Protein AF-A0A950HNB0-F1 (afdb_monomer_lite)

pLDDT: mean 82.65, std 7.96, range [50.31, 93.88]

Radius of gyration: 15.0 Å; chains: 1; bounding box: 39×33×35 Å

Secondary structure (DSSP, 8-state):
---EEEEEEE-TTS-EEEEEEEE-SSS-EEEEEEEE-TT--TTTS--SEEEEEEEEEEEE-SSEEEEEE-BTTB--EEEEEEE-PPTTSPPEEEEEEES-TT--EEEEEE--HHHHHHHHHHHHHHTPPBP-

Sequence (132 aa):
MQPSVKIGSDAPTGEHFQIELQKTGDSTAHIQFELWHKGHDPAALPPDSNQSFDANDIRASKDTLVCRGSIFIFHPSLTCTINDAQPPKGPLVRVVVGGAPFGNGTHEYPISAADKGKIEQFLSAAKFPPIG

Foldseek 3Di:
DWDKFKDWDADPQQKIKIWMWTADDQFKIKIKIFIAHHPDDVVPDGGPDIDIWMWGRWADDLFKIWTWTDDDPWTKIWIWGWDCDDPPAHIWIWIFIGRDPVDTDIDIGRDHPVVSVRVSVRRVVNNHHHDD

Structure (mmCIF, N/CA/C/O backbone):
data_AF-A0A950HNB0-F1
#
_entry.id   AF-A0A950HNB0-F1
#
loop_
_atom_site.group_PDB
_atom_site.id
_atom_site.type_symbol
_atom_site.label_atom_id
_atom_site.label_alt_id
_atom_site.label_comp_id
_atom_site.label_asym_id
_atom_site.label_entity_id
_atom_site.label_seq_id
_atom_site.pdbx_PDB_ins_code
_atom_site.Cartn_x
_atom_site.Cartn_y
_atom_site.Cartn_z
_atom_site.occupancy
_atom_site.B_iso_or_equiv
_atom_site.auth_seq_id
_atom_site.auth_comp_id
_atom_site.auth_asym_id
_atom_site.auth_atom_id
_atom_site.pdbx_PDB_model_num
ATOM 1 N N . MET A 1 1 ? -8.610 18.326 7.813 1.00 58.69 1 MET A N 1
ATOM 2 C CA . MET A 1 1 ? -8.004 17.665 6.638 1.00 58.69 1 MET A CA 1
ATOM 3 C C . MET A 1 1 ? -8.042 16.173 6.881 1.00 58.69 1 MET A C 1
ATOM 5 O O . MET A 1 1 ? -7.759 15.767 8.004 1.00 58.69 1 MET A O 1
ATOM 9 N N . GLN A 1 2 ? -8.456 15.385 5.891 1.00 76.88 2 GLN A N 1
ATOM 10 C CA . GLN A 1 2 ? -8.349 13.934 5.996 1.00 76.88 2 GLN A CA 1
ATOM 11 C C . GLN A 1 2 ? -6.892 13.516 5.731 1.00 76.88 2 GLN A C 1
ATOM 13 O O . GLN A 1 2 ? -6.248 14.128 4.880 1.00 76.88 2 GLN A O 1
ATOM 18 N N . PRO A 1 3 ? -6.347 12.554 6.490 1.00 82.56 3 PRO A N 1
ATOM 19 C CA . PRO A 1 3 ? -4.959 12.138 6.345 1.00 82.56 3 PRO A CA 1
ATOM 20 C C . PRO A 1 3 ? -4.746 11.401 5.020 1.00 82.56 3 PRO A C 1
ATOM 22 O O . PRO A 1 3 ? -5.548 10.540 4.649 1.00 82.56 3 PRO A O 1
ATOM 25 N N . SER A 1 4 ? -3.641 11.714 4.346 1.00 86.50 4 SER A N 1
ATOM 26 C CA . SER A 1 4 ? -3.137 10.966 3.197 1.00 86.50 4 SER A CA 1
ATOM 27 C C . SER A 1 4 ? -1.668 10.597 3.392 1.00 86.50 4 SER A C 1
ATOM 29 O O . SER A 1 4 ? -0.940 11.241 4.152 1.00 86.50 4 SER A O 1
ATOM 31 N N . VAL A 1 5 ? -1.242 9.528 2.728 1.00 84.50 5 VAL A N 1
ATOM 32 C CA . VAL A 1 5 ? 0.163 9.137 2.611 1.00 84.50 5 VAL A CA 1
ATOM 33 C C . VAL A 1 5 ? 0.468 8.824 1.164 1.00 84.50 5 VAL A C 1
ATOM 35 O O . VAL A 1 5 ? -0.343 8.216 0.471 1.00 84.50 5 VAL A O 1
ATOM 38 N N . LYS A 1 6 ? 1.655 9.234 0.732 1.00 86.12 6 LYS A N 1
ATOM 39 C CA . LYS A 1 6 ? 2.146 9.032 -0.619 1.00 86.12 6 LYS A CA 1
ATOM 40 C C . LYS A 1 6 ? 3.509 8.364 -0.563 1.00 86.12 6 LYS A C 1
ATOM 42 O O . LYS A 1 6 ? 4.406 8.830 0.143 1.00 86.12 6 LYS A O 1
ATOM 47 N N . ILE A 1 7 ? 3.635 7.246 -1.261 1.00 82.00 7 ILE A N 1
ATOM 48 C CA . ILE A 1 7 ? 4.810 6.380 -1.248 1.00 82.00 7 ILE A CA 1
ATOM 49 C C . ILE A 1 7 ? 5.283 6.244 -2.687 1.00 82.00 7 ILE A C 1
ATOM 51 O O . ILE A 1 7 ? 4.535 5.762 -3.532 1.00 82.00 7 ILE A O 1
ATOM 55 N N . GLY A 1 8 ? 6.509 6.685 -2.951 1.00 82.12 8 GLY A N 1
ATOM 56 C CA . GLY A 1 8 ? 7.205 6.422 -4.207 1.00 82.12 8 GLY A CA 1
ATOM 57 C C . GLY A 1 8 ? 8.095 5.193 -4.058 1.00 82.12 8 GLY A C 1
ATOM 58 O O . GLY A 1 8 ? 8.670 4.977 -2.991 1.00 82.12 8 GLY A O 1
ATOM 59 N N . SER A 1 9 ? 8.205 4.385 -5.105 1.00 79.19 9 SER A N 1
ATOM 60 C CA . SER A 1 9 ? 9.078 3.216 -5.141 1.00 79.19 9 SER A CA 1
ATOM 61 C C . SER A 1 9 ? 9.610 2.992 -6.549 1.00 79.19 9 SER A C 1
ATOM 63 O O . SER A 1 9 ? 8.850 3.004 -7.511 1.00 79.19 9 SER A O 1
ATOM 65 N N . ASP A 1 10 ? 10.911 2.750 -6.662 1.00 77.94 10 ASP A N 1
ATOM 66 C CA . ASP A 1 10 ? 11.561 2.377 -7.915 1.00 77.94 10 ASP A CA 1
ATOM 67 C C . ASP A 1 10 ? 11.794 0.864 -7.946 1.00 77.94 10 ASP A C 1
ATOM 69 O O . ASP A 1 10 ? 12.413 0.295 -7.039 1.00 77.94 10 ASP A O 1
ATOM 73 N N . ALA A 1 11 ? 11.324 0.197 -8.998 1.00 76.00 11 ALA A N 1
ATOM 74 C CA . ALA A 1 11 ? 11.626 -1.209 -9.214 1.00 76.00 11 ALA A CA 1
ATOM 75 C C . ALA A 1 11 ? 13.020 -1.400 -9.833 1.00 76.00 11 ALA A C 1
ATOM 77 O O . ALA A 1 11 ? 13.496 -0.557 -10.597 1.00 76.00 11 ALA A O 1
ATOM 78 N N . PRO A 1 12 ? 13.659 -2.568 -9.620 1.00 71.44 12 PRO A N 1
ATOM 79 C CA . PRO A 1 12 ? 14.934 -2.907 -10.262 1.00 71.44 12 PRO A CA 1
ATOM 80 C C . PRO A 1 12 ? 14.888 -2.898 -11.799 1.00 71.44 12 PRO A C 1
ATOM 82 O O . PRO A 1 12 ? 15.918 -2.762 -12.455 1.00 71.44 12 PRO A O 1
ATOM 85 N N . THR A 1 13 ? 13.696 -3.054 -12.379 1.00 77.44 13 THR A N 1
ATOM 86 C CA . THR A 1 13 ? 13.425 -2.957 -13.822 1.00 77.44 13 THR A CA 1
ATOM 87 C C . THR A 1 13 ? 13.583 -1.530 -14.359 1.00 77.44 13 THR A C 1
ATOM 89 O O . THR A 1 13 ? 13.717 -1.349 -15.571 1.00 77.44 13 THR A O 1
ATOM 92 N N . GLY A 1 14 ? 13.642 -0.530 -13.474 1.00 79.69 14 GLY A N 1
ATOM 93 C CA . GLY A 1 14 ? 13.715 0.894 -13.792 1.00 79.69 14 GLY A CA 1
ATOM 94 C C . GLY A 1 14 ? 12.351 1.577 -13.883 1.00 79.69 14 GLY A C 1
ATOM 95 O O . GLY A 1 14 ? 12.300 2.733 -14.284 1.00 79.69 14 GLY A O 1
ATOM 96 N N . GLU A 1 15 ? 11.269 0.871 -13.558 1.00 87.06 15 GLU A N 1
ATOM 97 C CA . GLU A 1 15 ? 9.921 1.436 -13.448 1.00 87.06 15 GLU A CA 1
ATOM 98 C C . GLU A 1 15 ? 9.770 2.200 -12.128 1.00 87.06 15 GLU A C 1
ATOM 100 O O . GLU A 1 15 ? 10.264 1.744 -11.094 1.00 87.06 15 GLU A O 1
ATOM 105 N N . HIS A 1 16 ? 9.060 3.327 -12.156 1.00 86.81 16 HIS A N 1
ATOM 106 C CA . HIS A 1 16 ? 8.710 4.095 -10.966 1.00 86.81 16 HIS A CA 1
ATOM 107 C C . HIS A 1 16 ? 7.226 3.932 -10.650 1.00 86.81 16 HIS A C 1
ATOM 109 O O . HIS A 1 16 ? 6.370 4.026 -11.529 1.00 86.81 16 HIS A O 1
ATOM 115 N N . PHE A 1 17 ? 6.924 3.731 -9.377 1.00 86.25 17 PHE A N 1
ATOM 116 C CA . PHE A 1 17 ? 5.584 3.537 -8.853 1.00 86.25 17 PHE A CA 1
ATOM 117 C C . PHE A 1 17 ? 5.299 4.582 -7.792 1.00 86.25 17 PHE A C 1
ATOM 119 O O . PHE A 1 17 ? 6.130 4.837 -6.922 1.00 86.25 17 PHE A O 1
ATOM 126 N N . GLN A 1 18 ? 4.092 5.125 -7.804 1.00 88.81 18 GLN A N 1
ATOM 127 C CA . GLN A 1 18 ? 3.621 6.021 -6.768 1.00 88.81 18 GLN A CA 1
ATOM 128 C C . GLN A 1 18 ? 2.249 5.577 -6.287 1.00 88.81 18 GLN A C 1
ATOM 130 O O . GLN A 1 18 ? 1.315 5.426 -7.069 1.00 88.81 18 GLN A O 1
ATOM 135 N N . ILE A 1 19 ? 2.139 5.359 -4.982 1.00 85.69 19 ILE A N 1
ATOM 136 C CA . ILE A 1 19 ? 0.912 4.917 -4.331 1.00 85.69 19 ILE A CA 1
ATOM 137 C C . ILE A 1 19 ? 0.482 5.998 -3.357 1.00 85.69 19 ILE A C 1
ATOM 139 O O . ILE A 1 19 ? 1.232 6.353 -2.447 1.00 85.69 19 ILE A O 1
ATOM 143 N N . GLU A 1 20 ? -0.729 6.503 -3.534 1.00 89.44 20 GLU A N 1
ATOM 144 C CA . GLU A 1 20 ? -1.359 7.429 -2.608 1.00 89.44 20 GLU A CA 1
ATOM 145 C C . GLU A 1 20 ? -2.569 6.767 -1.954 1.00 89.44 20 GLU A C 1
ATOM 147 O O . GLU A 1 20 ? -3.432 6.205 -2.623 1.00 89.44 20 GLU A O 1
ATOM 152 N N . LEU A 1 21 ? -2.613 6.821 -0.627 1.00 87.12 21 LEU A N 1
ATOM 153 C CA . LEU A 1 21 ? -3.730 6.352 0.180 1.00 87.12 21 LEU A CA 1
ATOM 154 C C . LEU A 1 21 ? -4.306 7.553 0.924 1.00 87.12 21 LEU A C 1
ATOM 156 O O . LEU A 1 21 ? -3.638 8.140 1.776 1.00 87.12 21 LEU A O 1
ATOM 160 N N . GLN A 1 22 ? -5.553 7.898 0.623 1.00 90.94 22 GLN A N 1
ATOM 161 C CA . GLN A 1 22 ? -6.278 9.003 1.240 1.00 90.94 22 GLN A CA 1
ATOM 162 C C . GLN A 1 22 ? -7.474 8.464 2.018 1.00 90.94 22 GLN A C 1
ATOM 164 O O . GLN A 1 22 ? -8.377 7.867 1.441 1.00 90.94 22 GLN A O 1
ATOM 169 N N . LYS A 1 23 ? -7.533 8.708 3.330 1.00 87.38 23 LYS A N 1
ATOM 170 C CA . LYS A 1 23 ? -8.724 8.364 4.119 1.00 87.38 23 LYS A CA 1
ATOM 171 C C . LYS A 1 23 ? -9.911 9.203 3.638 1.00 87.38 23 LYS A C 1
ATOM 173 O O . LYS A 1 23 ? -9.791 10.419 3.604 1.00 87.38 23 LYS A O 1
ATOM 178 N N . THR A 1 24 ? -11.046 8.579 3.329 1.00 89.88 24 THR A N 1
ATOM 179 C CA . THR A 1 24 ? -12.267 9.257 2.839 1.00 89.88 24 THR A CA 1
ATOM 180 C C . THR A 1 24 ? -13.416 9.221 3.844 1.00 89.88 24 THR A C 1
ATOM 182 O O . THR A 1 24 ? -14.309 10.065 3.805 1.00 89.88 24 THR A O 1
ATOM 185 N N . GLY A 1 25 ? -13.380 8.285 4.790 1.00 89.12 25 GLY A N 1
ATOM 186 C CA . GLY A 1 25 ? -14.379 8.109 5.842 1.00 89.12 25 GLY A CA 1
ATOM 187 C C . GLY A 1 25 ? -13.807 7.295 6.995 1.00 89.12 25 GLY A C 1
ATOM 188 O O . GLY A 1 25 ? -12.613 7.007 7.012 1.00 89.12 25 GLY A O 1
ATOM 189 N N . ASP A 1 26 ? -14.633 6.916 7.969 1.00 87.56 26 ASP A N 1
ATOM 190 C CA . ASP A 1 26 ? -14.144 6.229 9.174 1.00 87.56 26 ASP A CA 1
ATOM 191 C C . ASP A 1 26 ? -13.440 4.905 8.855 1.00 87.56 26 ASP A C 1
ATOM 193 O O . ASP A 1 26 ? -12.356 4.655 9.378 1.00 87.56 26 ASP A O 1
ATOM 197 N N . SER A 1 27 ? -14.010 4.113 7.945 1.00 88.62 27 SER A N 1
ATOM 198 C CA . SER A 1 27 ? -13.491 2.820 7.477 1.00 88.62 27 SER A CA 1
ATOM 199 C C . SER A 1 27 ? -13.312 2.761 5.955 1.00 88.62 27 SER A C 1
ATOM 201 O O . SER A 1 27 ? -13.295 1.673 5.377 1.00 88.62 27 SER A O 1
ATOM 203 N N . THR A 1 28 ? -13.193 3.916 5.294 1.00 88.94 28 THR A N 1
ATOM 204 C CA . THR A 1 28 ? -13.036 4.001 3.835 1.00 88.94 28 THR A CA 1
ATOM 205 C C . THR A 1 28 ? -11.828 4.843 3.447 1.00 88.94 28 THR A C 1
ATOM 207 O O . THR A 1 28 ? -11.454 5.790 4.151 1.00 88.94 28 THR A O 1
ATOM 210 N N . ALA A 1 29 ? -11.206 4.492 2.326 1.00 88.88 29 ALA A N 1
ATOM 211 C CA . ALA A 1 29 ? -10.121 5.253 1.727 1.00 88.88 29 ALA A CA 1
ATOM 212 C C . ALA A 1 29 ? -10.158 5.160 0.205 1.00 88.88 29 ALA A C 1
ATOM 214 O O . ALA A 1 29 ? -10.604 4.162 -0.356 1.00 88.88 29 ALA A O 1
ATOM 215 N N . HIS A 1 30 ? -9.613 6.181 -0.436 1.00 89.19 30 HIS A N 1
ATOM 216 C CA . HIS A 1 30 ? -9.297 6.177 -1.849 1.00 89.19 30 HIS A CA 1
ATOM 217 C C . HIS A 1 30 ? -7.829 5.791 -2.036 1.00 89.19 30 HIS A C 1
ATOM 219 O O . HIS A 1 30 ? -6.960 6.289 -1.312 1.00 89.19 30 HIS A O 1
ATOM 225 N N . ILE A 1 31 ? -7.559 4.898 -2.985 1.00 87.12 31 ILE A N 1
ATOM 226 C CA . ILE A 1 31 ? -6.211 4.455 -3.338 1.00 87.12 31 ILE A CA 1
ATOM 227 C C . ILE A 1 31 ? -5.952 4.835 -4.784 1.00 87.12 31 ILE A C 1
ATOM 229 O O . ILE A 1 31 ? -6.711 4.444 -5.667 1.00 87.12 31 ILE A O 1
ATOM 233 N N . GLN A 1 32 ? -4.867 5.564 -5.017 1.00 89.25 32 GLN A N 1
ATOM 234 C CA . GLN A 1 32 ? -4.381 5.914 -6.343 1.00 89.25 32 GLN A CA 1
ATOM 235 C C . GLN A 1 32 ? -3.014 5.272 -6.571 1.00 89.25 32 GLN A C 1
ATOM 237 O O . GLN A 1 32 ? -2.149 5.284 -5.695 1.00 89.25 32 GLN A O 1
ATOM 242 N N . PHE A 1 33 ? -2.839 4.700 -7.755 1.00 86.62 33 PHE A N 1
ATOM 243 C CA . PHE A 1 33 ? -1.637 4.026 -8.210 1.00 86.62 33 PHE A CA 1
ATOM 244 C C . PHE A 1 33 ? -1.204 4.629 -9.541 1.00 86.62 33 PHE A C 1
ATOM 246 O O . PHE A 1 33 ? -1.923 4.556 -10.538 1.00 86.62 33 PHE A O 1
ATOM 253 N N . GLU A 1 34 ? -0.011 5.199 -9.554 1.00 92.00 34 GLU A N 1
ATOM 254 C CA . GLU A 1 34 ? 0.605 5.797 -10.727 1.00 92.00 34 GLU A CA 1
ATOM 255 C C . GLU A 1 34 ? 1.888 5.040 -11.071 1.00 92.00 34 GLU A C 1
ATOM 257 O O . GLU A 1 34 ? 2.658 4.663 -10.186 1.00 92.00 34 GLU A O 1
ATOM 262 N N . LEU A 1 35 ? 2.109 4.809 -12.361 1.00 90.75 35 LEU A N 1
ATOM 263 C CA . LEU A 1 35 ? 3.251 4.077 -12.897 1.00 90.75 35 LEU A CA 1
ATOM 264 C C . LEU A 1 35 ? 3.918 4.895 -13.998 1.00 90.75 35 LEU A C 1
ATOM 266 O O . LEU A 1 35 ? 3.234 5.381 -14.897 1.00 90.75 35 LEU A O 1
ATOM 270 N N . TRP A 1 36 ? 5.245 4.959 -13.961 1.00 93.88 36 TRP A N 1
ATOM 271 C CA . TRP A 1 36 ? 6.102 5.439 -15.039 1.00 93.88 36 TRP A CA 1
ATOM 272 C C . TRP A 1 36 ? 7.025 4.306 -15.485 1.00 93.88 36 TRP A C 1
ATOM 274 O O . TRP A 1 36 ? 7.738 3.708 -14.675 1.00 93.88 36 TRP A O 1
ATOM 284 N N . HIS A 1 37 ? 7.023 3.997 -16.777 1.00 92.50 37 HIS A N 1
ATOM 285 C CA . HIS A 1 37 ? 7.911 2.997 -17.351 1.00 92.50 37 HIS A CA 1
ATOM 286 C C . HIS A 1 37 ? 9.370 3.465 -17.329 1.00 92.50 37 HIS A C 1
ATOM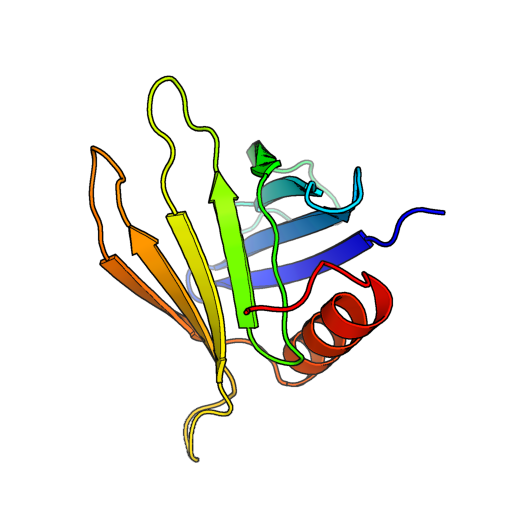 288 O O . HIS A 1 37 ? 9.695 4.640 -17.150 1.00 92.50 37 HIS A O 1
ATOM 294 N N . LYS A 1 38 ? 10.279 2.513 -17.551 1.00 90.69 38 LYS A N 1
ATOM 295 C CA . LYS A 1 38 ? 11.719 2.761 -17.554 1.00 90.69 38 LYS A CA 1
ATOM 296 C C . LYS A 1 38 ? 12.114 3.952 -18.430 1.00 90.69 38 LYS A C 1
ATOM 298 O O . LYS A 1 38 ? 11.917 3.936 -19.642 1.00 90.69 38 LYS A O 1
ATOM 303 N N . GLY A 1 39 ? 12.792 4.917 -17.810 1.00 86.44 39 GLY A N 1
ATOM 304 C CA . GLY A 1 39 ? 13.314 6.112 -18.475 1.00 86.44 39 GLY A CA 1
ATOM 305 C C . GLY A 1 39 ? 12.337 7.286 -18.523 1.00 86.44 39 GLY A C 1
ATOM 306 O O . GLY A 1 39 ? 12.717 8.345 -19.017 1.00 86.44 39 GLY A O 1
ATOM 307 N N . HIS A 1 40 ? 11.117 7.129 -18.005 1.00 89.38 40 HIS A N 1
ATOM 308 C CA . HIS A 1 40 ? 10.190 8.237 -17.810 1.0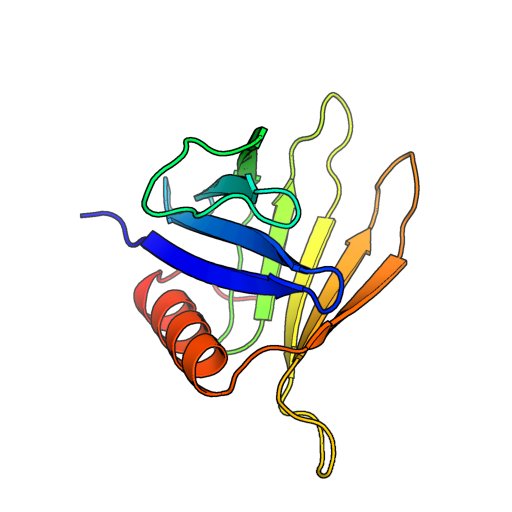0 89.38 40 HIS A CA 1
ATOM 309 C C . HIS A 1 40 ? 10.406 8.856 -16.426 1.00 89.38 40 HIS A C 1
ATOM 311 O O . HIS A 1 40 ? 10.344 8.168 -15.412 1.00 89.38 40 HIS A O 1
ATOM 317 N N . ASP A 1 41 ? 10.692 10.158 -16.398 1.00 84.75 41 ASP A N 1
ATOM 318 C CA . ASP A 1 41 ? 10.918 10.912 -15.164 1.00 84.75 41 ASP A CA 1
ATOM 319 C C . ASP A 1 41 ? 9.576 11.412 -14.589 1.00 84.75 41 ASP A C 1
ATOM 321 O O . ASP A 1 41 ? 8.905 12.206 -15.261 1.00 84.75 41 ASP A O 1
ATOM 325 N N . PRO A 1 42 ? 9.194 11.017 -13.356 1.00 85.44 42 PRO A N 1
ATOM 326 C CA . PRO A 1 42 ? 7.975 11.486 -12.696 1.00 85.44 42 PRO A CA 1
ATOM 327 C C . PRO A 1 42 ? 7.893 13.007 -12.515 1.00 85.44 42 PRO A C 1
ATOM 329 O O . PRO A 1 42 ? 6.799 13.547 -12.360 1.00 85.44 42 PRO A O 1
ATOM 332 N N . ALA A 1 43 ? 9.029 13.714 -12.524 1.00 86.31 43 ALA A N 1
ATOM 333 C CA . ALA A 1 43 ? 9.066 15.172 -12.423 1.00 86.31 43 ALA A CA 1
ATOM 334 C C . ALA A 1 43 ? 8.798 15.879 -13.763 1.00 86.31 43 ALA A C 1
ATOM 336 O O . ALA A 1 43 ? 8.416 17.051 -13.770 1.00 86.31 43 ALA A O 1
ATOM 337 N N . ALA A 1 44 ? 9.008 15.191 -14.888 1.00 90.06 44 ALA A N 1
ATOM 338 C CA . ALA A 1 44 ? 8.927 15.776 -16.225 1.00 90.06 44 ALA A CA 1
ATOM 339 C C . ALA A 1 44 ? 7.740 15.259 -17.049 1.00 90.06 44 ALA A C 1
ATOM 341 O O . ALA A 1 44 ? 7.279 15.958 -17.953 1.00 90.06 44 ALA A O 1
ATOM 342 N N . LEU A 1 45 ? 7.255 14.048 -16.763 1.00 90.81 45 LEU A N 1
ATOM 343 C CA . LEU A 1 45 ? 6.227 13.369 -17.545 1.00 90.81 45 LEU A CA 1
ATOM 344 C C . LEU A 1 45 ? 5.040 12.939 -16.672 1.00 90.81 45 LEU A C 1
ATOM 346 O O . LEU A 1 45 ? 5.228 12.571 -15.512 1.00 90.81 45 LEU A O 1
ATOM 350 N N . PRO A 1 46 ? 3.809 12.941 -17.217 1.00 91.88 46 PRO A N 1
ATOM 351 C CA . PRO A 1 46 ? 2.671 12.305 -16.559 1.00 91.88 46 PRO A CA 1
ATOM 352 C C . PRO A 1 46 ? 2.866 10.778 -16.480 1.00 91.88 46 PRO A C 1
ATOM 354 O O . PRO A 1 46 ? 3.647 10.229 -17.261 1.00 91.88 46 PRO A O 1
ATOM 357 N N . PRO A 1 47 ? 2.158 10.083 -15.570 1.00 92.00 47 PRO A N 1
ATOM 358 C CA . PRO A 1 47 ? 2.254 8.632 -15.456 1.00 92.00 47 PRO A CA 1
ATOM 359 C C . PRO A 1 47 ? 1.731 7.932 -16.711 1.00 92.00 47 PRO A C 1
ATOM 361 O O . PRO A 1 47 ? 0.721 8.335 -17.290 1.00 92.00 47 PRO A O 1
ATOM 364 N N . ASP A 1 48 ? 2.390 6.839 -17.089 1.00 91.62 48 ASP A N 1
ATOM 365 C CA . ASP A 1 48 ? 1.967 5.943 -18.168 1.00 91.62 48 ASP A CA 1
ATOM 366 C C . ASP A 1 48 ? 0.667 5.207 -17.830 1.00 91.62 48 ASP A C 1
ATOM 368 O O . ASP A 1 48 ? -0.146 4.915 -18.706 1.00 91.62 48 ASP A O 1
ATOM 372 N N . SER A 1 49 ? 0.463 4.902 -16.548 1.00 90.19 49 SER A N 1
ATOM 373 C CA . SER A 1 49 ? -0.777 4.328 -16.037 1.00 90.19 49 SER A CA 1
ATOM 374 C C . SER A 1 49 ? -1.165 5.024 -14.744 1.00 90.19 49 SER A C 1
ATOM 376 O O . SER A 1 49 ? -0.350 5.142 -13.834 1.00 90.19 49 SER A O 1
ATOM 378 N N . ASN A 1 50 ? -2.427 5.438 -14.652 1.00 91.38 50 ASN A N 1
ATOM 379 C CA . ASN A 1 50 ? -3.037 5.966 -13.440 1.00 91.38 50 ASN A CA 1
ATOM 380 C C . ASN A 1 50 ? -4.321 5.178 -13.166 1.00 91.38 50 ASN A C 1
ATOM 382 O O . ASN A 1 50 ? -5.270 5.223 -13.951 1.00 91.38 50 ASN A O 1
ATOM 386 N N . GLN A 1 51 ? -4.313 4.412 -12.084 1.00 85.94 51 GLN A N 1
ATOM 387 C CA . GLN A 1 51 ? -5.426 3.582 -11.650 1.00 85.94 51 GLN A CA 1
ATOM 388 C C . GLN A 1 51 ? -5.854 4.021 -10.261 1.00 85.94 51 GLN A C 1
ATOM 390 O O . GLN A 1 51 ? -5.016 4.317 -9.413 1.00 85.94 51 GLN A O 1
ATOM 395 N N . SER A 1 52 ? -7.155 4.013 -9.999 1.00 87.69 52 SER A N 1
ATOM 396 C CA . SER A 1 52 ? -7.660 4.271 -8.660 1.00 87.69 52 SER A CA 1
ATOM 397 C C . SER A 1 52 ? -8.802 3.344 -8.292 1.00 87.69 52 SER A C 1
ATOM 399 O O . SER A 1 52 ? -9.511 2.814 -9.150 1.00 87.69 52 SER A O 1
ATOM 401 N N . PHE A 1 53 ? -8.936 3.099 -6.994 1.00 85.00 53 PHE A N 1
ATOM 402 C CA . PHE A 1 53 ? -9.979 2.253 -6.442 1.00 85.00 53 PHE A CA 1
ATOM 403 C C . PHE A 1 53 ? -10.306 2.661 -5.012 1.00 85.00 53 PHE A C 1
ATOM 405 O O . PHE A 1 53 ? -9.452 3.127 -4.256 1.00 85.00 53 PHE A O 1
ATOM 412 N N . ASP A 1 54 ? -11.560 2.438 -4.634 1.00 86.62 54 ASP A N 1
ATOM 413 C CA . ASP A 1 54 ? -12.016 2.671 -3.274 1.00 86.62 54 ASP A CA 1
ATOM 414 C C . ASP A 1 54 ? -11.846 1.404 -2.436 1.00 86.62 54 ASP A C 1
ATOM 416 O O . ASP A 1 54 ? -12.218 0.290 -2.829 1.00 86.62 54 ASP A O 1
ATOM 420 N N . ALA A 1 55 ? -11.283 1.595 -1.251 1.00 87.00 55 ALA A N 1
ATOM 421 C CA . ALA A 1 55 ? -11.153 0.592 -0.218 1.00 87.00 55 ALA A CA 1
ATOM 422 C C . ALA A 1 55 ? -12.187 0.849 0.880 1.00 87.00 55 ALA A C 1
ATOM 424 O O . ALA A 1 55 ? -12.359 1.970 1.360 1.00 87.00 55 ALA A O 1
ATOM 425 N N . ASN A 1 56 ? -12.850 -0.221 1.305 1.00 89.12 56 ASN A N 1
ATOM 426 C CA . ASN A 1 56 ? -13.867 -0.216 2.350 1.00 89.12 56 ASN A CA 1
ATOM 427 C C . ASN A 1 56 ? -13.483 -1.197 3.465 1.00 89.12 56 ASN A C 1
ATOM 429 O O . ASN A 1 56 ? -12.542 -1.982 3.318 1.00 89.12 56 ASN A O 1
ATOM 433 N N . ASP A 1 57 ? -14.219 -1.166 4.580 1.00 88.06 57 ASP A N 1
ATOM 434 C CA . ASP A 1 57 ? -13.962 -2.010 5.758 1.00 88.06 57 ASP A CA 1
ATOM 435 C C . ASP A 1 57 ? -12.506 -1.923 6.260 1.00 88.06 57 ASP A C 1
ATOM 437 O O . ASP A 1 57 ? -11.938 -2.905 6.743 1.00 88.06 57 ASP A O 1
ATOM 441 N N . ILE A 1 58 ? -11.885 -0.744 6.148 1.00 88.75 58 ILE A N 1
ATOM 442 C CA . ILE A 1 58 ? -10.490 -0.556 6.548 1.00 88.75 58 ILE A CA 1
ATOM 443 C C . ILE A 1 58 ? -10.370 -0.662 8.064 1.00 88.75 58 ILE A C 1
ATOM 445 O O . ILE A 1 58 ? -11.035 0.061 8.811 1.00 88.75 58 ILE A O 1
ATOM 449 N N . ARG A 1 59 ? -9.480 -1.547 8.506 1.00 89.19 59 ARG A N 1
ATOM 450 C CA . ARG A 1 59 ? -9.073 -1.720 9.898 1.00 89.19 59 ARG A CA 1
ATOM 451 C C . ARG A 1 59 ? -7.560 -1.710 9.981 1.00 89.19 59 ARG A C 1
ATOM 453 O O . ARG A 1 59 ? -6.900 -2.256 9.100 1.00 89.19 59 ARG A O 1
ATOM 460 N N . ALA A 1 60 ? -7.006 -1.116 11.029 1.00 88.94 60 ALA A N 1
ATOM 461 C CA . ALA A 1 60 ? -5.560 -1.008 11.169 1.00 88.94 60 ALA A CA 1
ATOM 462 C C . ALA A 1 60 ? -5.069 -1.270 12.596 1.00 88.94 60 ALA A C 1
ATOM 464 O O . ALA A 1 60 ? -5.755 -0.997 13.579 1.00 88.94 60 ALA A O 1
ATOM 465 N N . SER A 1 61 ? -3.848 -1.784 12.688 1.00 87.00 61 SER A N 1
ATOM 466 C CA . SER A 1 61 ? -2.966 -1.718 13.853 1.00 87.00 61 SER A CA 1
ATOM 467 C C . SER A 1 61 ? -1.768 -0.817 13.511 1.00 87.00 61 SER A C 1
ATOM 469 O O . SER A 1 61 ? -1.746 -0.151 12.476 1.00 87.00 61 SER A O 1
ATOM 471 N N . LYS A 1 62 ? -0.743 -0.798 14.373 1.00 82.94 62 LYS A N 1
ATOM 472 C CA . LYS A 1 62 ? 0.507 -0.060 14.121 1.00 82.94 62 LYS A CA 1
ATOM 473 C C . LYS A 1 62 ? 1.265 -0.525 12.865 1.00 82.94 62 LYS A C 1
ATOM 475 O O . LYS A 1 62 ? 1.997 0.256 12.276 1.00 82.94 62 LYS A O 1
ATOM 480 N N . ASP A 1 63 ? 1.114 -1.793 12.498 1.00 82.88 63 ASP A N 1
ATOM 481 C CA . ASP A 1 63 ? 1.924 -2.506 11.505 1.00 82.88 63 ASP A CA 1
ATOM 482 C C . ASP A 1 63 ? 1.077 -3.259 10.477 1.00 82.88 63 ASP A C 1
ATOM 484 O O . ASP A 1 63 ? 1.607 -3.779 9.501 1.00 82.88 63 ASP A O 1
ATOM 488 N N . THR A 1 64 ? -0.237 -3.328 10.665 1.00 84.31 64 THR A N 1
ATOM 489 C CA . THR A 1 64 ? -1.133 -4.096 9.805 1.00 84.31 64 THR A CA 1
ATOM 490 C C . THR A 1 64 ? -2.292 -3.227 9.356 1.00 84.31 64 THR A C 1
ATOM 492 O O . THR A 1 64 ? -2.882 -2.501 10.151 1.00 84.31 64 THR A O 1
ATOM 495 N N . LEU A 1 65 ? -2.651 -3.332 8.083 1.00 87.44 65 LEU A N 1
ATOM 496 C CA . LEU A 1 65 ? -3.858 -2.765 7.505 1.00 87.44 65 LEU A CA 1
ATOM 497 C C . LEU A 1 65 ? -4.630 -3.885 6.815 1.00 87.44 65 LEU A C 1
ATOM 499 O O . LEU A 1 65 ? -4.091 -4.607 5.982 1.00 87.44 65 LEU A O 1
ATOM 503 N N . VAL A 1 66 ? -5.903 -4.021 7.155 1.00 87.38 66 VAL A N 1
ATOM 504 C CA . VAL A 1 66 ? -6.846 -4.919 6.492 1.00 87.38 66 VAL A CA 1
ATOM 505 C C . VAL A 1 66 ? -7.872 -4.053 5.791 1.00 87.38 66 VAL A C 1
ATOM 507 O O . VAL A 1 66 ? -8.421 -3.137 6.397 1.00 87.38 66 VAL A O 1
ATOM 510 N N . CYS A 1 67 ?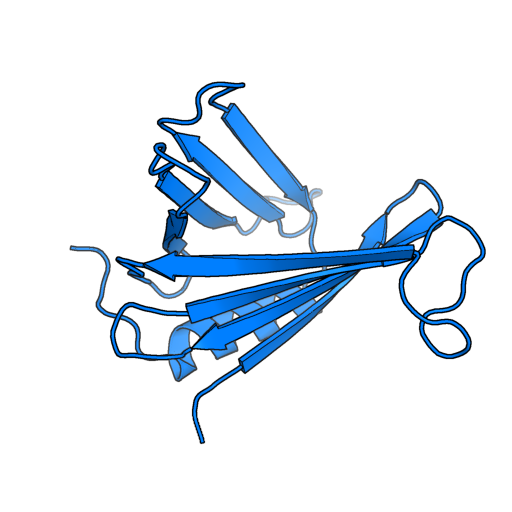 -8.145 -4.332 4.526 1.00 87.25 67 CYS A N 1
ATOM 511 C CA . CYS A 1 67 ? -9.192 -3.657 3.780 1.00 87.25 67 CYS A CA 1
ATOM 512 C C . CYS A 1 67 ? -9.873 -4.608 2.796 1.00 87.25 67 CYS A C 1
ATOM 514 O O . CYS A 1 67 ? -9.404 -5.715 2.516 1.00 87.25 67 CYS A O 1
ATOM 516 N N . ARG A 1 68 ? -11.010 -4.171 2.265 1.00 84.06 68 ARG A N 1
ATOM 517 C CA . ARG A 1 68 ? -11.677 -4.811 1.135 1.00 84.06 68 ARG A CA 1
ATOM 518 C C . ARG A 1 68 ? -11.662 -3.859 -0.042 1.00 84.06 68 ARG A C 1
ATOM 520 O O . ARG A 1 68 ? -12.127 -2.726 0.071 1.00 84.06 68 ARG A O 1
ATOM 527 N N . GLY A 1 69 ? -11.128 -4.332 -1.159 1.00 73.75 69 GLY A N 1
ATOM 528 C CA . GLY A 1 69 ? -11.283 -3.643 -2.432 1.00 73.75 69 GLY A CA 1
ATOM 529 C C . GLY A 1 69 ? -12.657 -3.943 -3.022 1.00 73.75 69 GLY A C 1
ATOM 530 O O . GLY A 1 69 ? -13.213 -5.021 -2.803 1.00 73.75 69 GLY A O 1
ATOM 531 N N . SER A 1 70 ? -13.188 -3.010 -3.803 1.00 68.38 70 SER 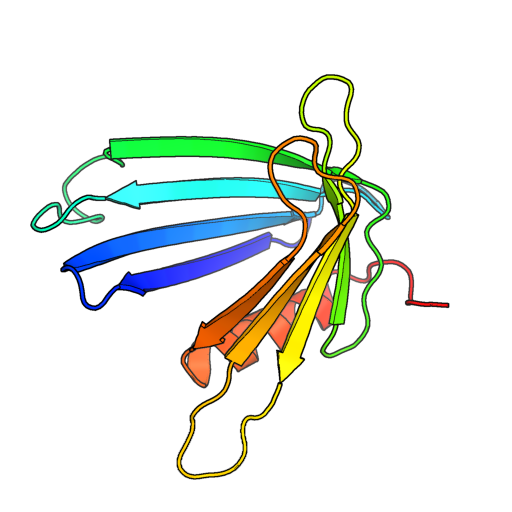A N 1
ATOM 532 C CA . SER A 1 70 ? -14.306 -3.280 -4.707 1.00 68.38 70 SER A CA 1
ATOM 533 C C . SER A 1 70 ? -13.772 -3.322 -6.134 1.00 68.38 70 SER A C 1
ATOM 535 O O . SER A 1 70 ? -13.493 -2.281 -6.721 1.00 68.38 70 SER A O 1
ATOM 537 N N . ILE A 1 71 ? -13.614 -4.526 -6.693 1.00 66.19 71 ILE A N 1
ATOM 538 C CA . ILE A 1 71 ? -13.235 -4.714 -8.099 1.00 66.19 71 ILE A CA 1
ATOM 539 C C . ILE A 1 71 ? -14.403 -5.422 -8.795 1.00 66.19 71 ILE A C 1
ATOM 541 O O . ILE A 1 71 ? -14.560 -6.640 -8.694 1.00 66.19 71 ILE A O 1
ATOM 545 N N . PHE A 1 72 ? -15.236 -4.657 -9.510 1.00 67.94 72 PHE A N 1
ATOM 546 C CA . PHE A 1 72 ? -16.471 -5.150 -10.144 1.00 67.94 72 PHE A CA 1
ATOM 547 C C . PHE A 1 72 ? -17.412 -5.856 -9.137 1.00 67.94 72 PHE A C 1
ATOM 549 O O . PHE A 1 72 ? -17.717 -5.292 -8.092 1.00 67.94 72 PHE A O 1
ATOM 556 N N . ILE A 1 73 ? -17.902 -7.065 -9.450 1.00 70.12 73 ILE A N 1
ATOM 557 C CA . ILE A 1 73 ? -18.787 -7.883 -8.600 1.00 70.12 73 ILE A CA 1
ATOM 558 C C . ILE A 1 73 ? -18.027 -8.659 -7.512 1.00 70.12 73 ILE A C 1
ATOM 560 O O . ILE A 1 73 ? -18.631 -9.437 -6.775 1.00 70.12 73 ILE A O 1
ATOM 564 N N . PHE A 1 74 ? -16.703 -8.501 -7.439 1.00 69.94 74 PHE A N 1
ATOM 565 C CA . PHE A 1 74 ? -15.852 -9.203 -6.490 1.00 69.94 74 PHE A CA 1
ATOM 566 C C . PHE A 1 74 ? -15.372 -8.247 -5.402 1.00 69.94 74 PHE A C 1
ATOM 568 O O . PHE A 1 74 ? -15.017 -7.094 -5.657 1.00 69.94 74 PHE A O 1
ATOM 575 N N . HIS A 1 75 ? -15.313 -8.767 -4.180 1.00 77.94 75 HIS A N 1
ATOM 576 C CA . HIS A 1 75 ? -14.859 -8.032 -3.004 1.00 77.94 75 HIS A CA 1
ATOM 577 C C . HIS A 1 75 ? -13.598 -8.690 -2.439 1.00 77.94 75 HIS A C 1
ATOM 579 O O . HIS A 1 75 ? -13.672 -9.353 -1.399 1.00 77.94 75 HIS A O 1
ATOM 585 N N . PRO A 1 76 ? -12.451 -8.590 -3.140 1.00 80.50 76 PRO A N 1
ATOM 586 C CA . PRO A 1 76 ? -11.220 -9.171 -2.642 1.00 80.50 76 PRO A CA 1
ATOM 587 C C . PRO A 1 76 ? -10.829 -8.523 -1.310 1.00 80.50 76 PRO A C 1
ATOM 589 O O . PRO A 1 76 ? -10.846 -7.300 -1.148 1.00 80.50 76 PRO A O 1
ATOM 592 N N . SER A 1 77 ? -10.459 -9.361 -0.349 1.00 83.88 77 SER A N 1
ATOM 593 C CA . SER A 1 77 ? -9.822 -8.930 0.887 1.00 83.88 77 SER A CA 1
ATOM 594 C C . SER A 1 77 ? -8.333 -8.728 0.648 1.00 83.88 77 SER A C 1
ATOM 596 O O . SER A 1 77 ? -7.665 -9.612 0.108 1.00 83.88 77 SER A O 1
ATOM 598 N N . LEU A 1 78 ? -7.818 -7.598 1.110 1.00 83.69 78 LEU A N 1
ATOM 599 C CA . LEU A 1 78 ? -6.410 -7.240 1.091 1.00 83.69 78 LEU A CA 1
ATOM 600 C C . LEU A 1 78 ? -5.934 -7.103 2.536 1.00 83.69 78 LEU A C 1
ATOM 602 O O . LEU A 1 78 ? -6.511 -6.359 3.326 1.00 83.69 78 LEU A O 1
ATOM 606 N N . THR A 1 79 ? -4.895 -7.847 2.900 1.00 84.62 79 THR A N 1
ATOM 607 C CA . THR A 1 79 ? -4.209 -7.689 4.188 1.00 84.62 79 THR A CA 1
ATOM 608 C C . THR A 1 79 ? -2.768 -7.301 3.934 1.00 84.62 79 THR A C 1
ATOM 610 O O . THR A 1 79 ? -2.015 -8.072 3.345 1.00 84.62 79 THR A O 1
ATOM 613 N N . CYS A 1 80 ? -2.391 -6.113 4.385 1.00 84.25 80 CYS A N 1
ATOM 614 C CA . CYS A 1 80 ? -1.047 -5.573 4.295 1.00 84.25 80 CYS A CA 1
ATOM 615 C C . CYS A 1 80 ? -0.408 -5.605 5.684 1.00 84.25 80 CYS A C 1
ATOM 617 O O . CYS A 1 80 ? -0.913 -4.974 6.608 1.00 84.25 80 CYS A O 1
ATOM 619 N N . THR A 1 81 ? 0.713 -6.302 5.832 1.00 84.94 81 THR A N 1
ATOM 620 C CA . THR A 1 81 ? 1.483 -6.360 7.079 1.00 84.94 81 THR A CA 1
ATOM 621 C C . THR A 1 81 ? 2.891 -5.846 6.834 1.00 84.94 81 THR A C 1
ATOM 623 O O . THR A 1 81 ? 3.627 -6.387 6.008 1.00 84.94 81 THR A O 1
ATOM 626 N N . ILE A 1 82 ? 3.274 -4.814 7.571 1.00 84.38 82 ILE A N 1
ATOM 627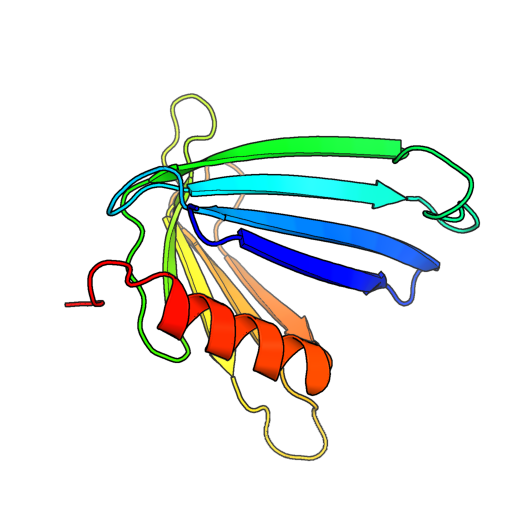 C CA . ILE A 1 82 ? 4.628 -4.283 7.630 1.00 84.38 82 ILE A CA 1
ATOM 628 C C . ILE A 1 82 ? 5.431 -5.199 8.546 1.00 84.38 82 ILE A C 1
ATOM 630 O O . ILE A 1 82 ? 5.132 -5.326 9.731 1.00 84.38 82 ILE A O 1
ATOM 634 N N . ASN A 1 83 ? 6.459 -5.834 7.998 1.00 81.19 83 ASN A N 1
ATOM 635 C CA . ASN A 1 83 ? 7.371 -6.666 8.764 1.00 81.19 83 ASN A CA 1
ATOM 636 C C . ASN A 1 83 ? 8.750 -6.018 8.814 1.00 81.19 83 ASN A C 1
ATOM 638 O O . ASN A 1 83 ? 9.304 -5.596 7.794 1.00 81.19 83 ASN A O 1
ATOM 642 N N . ASP A 1 84 ? 9.344 -6.038 10.002 1.00 73.56 84 ASP A N 1
ATOM 643 C CA . ASP A 1 84 ? 10.789 -5.950 10.137 1.00 73.56 84 ASP A CA 1
ATOM 644 C C . ASP A 1 84 ? 11.370 -7.282 9.667 1.00 73.56 84 ASP A C 1
ATOM 646 O O . ASP A 1 84 ? 11.291 -8.295 10.367 1.00 73.56 84 ASP A O 1
ATOM 650 N N . ALA A 1 85 ? 11.894 -7.326 8.441 1.00 64.00 85 ALA A N 1
ATOM 651 C CA . ALA A 1 85 ? 12.626 -8.509 8.023 1.00 64.00 85 ALA A CA 1
ATOM 652 C C . ALA A 1 85 ? 13.892 -8.636 8.881 1.00 64.00 85 ALA A C 1
ATOM 654 O O . ALA A 1 85 ? 14.516 -7.644 9.265 1.00 64.00 85 ALA A O 1
ATOM 655 N N . GLN A 1 86 ? 14.262 -9.873 9.208 1.00 55.56 86 GLN A N 1
ATOM 656 C CA . GLN A 1 86 ? 15.488 -10.110 9.956 1.00 55.56 86 GLN A CA 1
ATOM 657 C C . GLN A 1 86 ? 16.716 -9.853 9.066 1.00 55.56 86 GLN A C 1
ATOM 659 O O . GLN A 1 86 ? 16.696 -10.223 7.882 1.00 55.56 86 GLN A O 1
ATOM 664 N N . PRO A 1 87 ? 17.800 -9.266 9.615 1.00 50.31 87 PRO A N 1
ATOM 665 C CA . PRO A 1 87 ? 19.046 -9.074 8.882 1.00 50.31 87 PRO A CA 1
ATOM 666 C C . PRO A 1 87 ? 19.505 -10.385 8.218 1.00 50.31 87 PRO A C 1
ATOM 668 O O . PRO A 1 87 ? 19.444 -11.435 8.862 1.00 50.31 87 PRO A O 1
ATOM 671 N N . PRO A 1 88 ? 19.959 -10.368 6.948 1.00 60.16 88 PRO A N 1
ATOM 672 C CA . PRO A 1 88 ? 20.352 -9.202 6.147 1.00 60.16 88 PRO A CA 1
ATOM 673 C C . PRO A 1 88 ? 19.228 -8.571 5.303 1.00 60.16 88 PRO A C 1
ATOM 675 O O . PRO A 1 88 ? 19.507 -7.701 4.481 1.00 60.16 88 PRO A O 1
ATOM 678 N N . LYS A 1 89 ? 17.972 -9.009 5.441 1.00 65.31 89 LYS A N 1
ATOM 679 C CA . LYS A 1 89 ? 16.862 -8.483 4.633 1.00 65.31 89 LYS A CA 1
ATOM 680 C C . LYS A 1 89 ? 16.326 -7.186 5.257 1.00 65.31 89 LYS A C 1
ATOM 682 O O . LYS A 1 89 ? 16.160 -7.113 6.468 1.00 65.31 89 LYS A O 1
ATOM 687 N N . GLY A 1 90 ? 16.101 -6.162 4.430 1.00 73.50 90 GLY A N 1
ATOM 688 C CA . GLY A 1 90 ? 15.470 -4.898 4.835 1.00 73.50 90 GLY A CA 1
ATOM 689 C C . GLY A 1 90 ? 13.955 -5.038 5.050 1.00 73.50 90 GLY A C 1
ATOM 690 O O . GLY A 1 90 ? 13.400 -6.091 4.732 1.00 73.50 90 GLY A O 1
ATOM 691 N N . PRO A 1 91 ? 13.274 -4.007 5.583 1.00 81.50 91 PRO A N 1
ATOM 692 C CA . PRO A 1 91 ? 11.845 -4.073 5.879 1.00 81.50 91 PRO A CA 1
ATOM 693 C C . PRO A 1 91 ? 11.019 -4.410 4.633 1.00 81.50 91 PRO A C 1
ATOM 695 O O . PRO A 1 91 ? 11.400 -4.090 3.507 1.00 81.50 91 PRO A O 1
ATOM 698 N N . LEU A 1 92 ? 9.883 -5.076 4.833 1.00 84.69 92 LEU A N 1
ATOM 699 C CA . LEU A 1 92 ? 8.995 -5.483 3.745 1.00 84.69 92 LEU A CA 1
ATOM 700 C C . LEU A 1 92 ? 7.529 -5.274 4.111 1.00 84.69 92 LEU A C 1
ATOM 702 O O . LEU A 1 92 ? 7.152 -5.324 5.281 1.00 84.69 92 LEU A O 1
ATOM 706 N N . VAL A 1 93 ? 6.694 -5.095 3.095 1.00 83.62 93 VAL A N 1
ATOM 707 C CA . VAL A 1 93 ? 5.238 -5.164 3.204 1.00 83.62 93 VAL A CA 1
ATOM 708 C C . VAL A 1 93 ? 4.792 -6.487 2.606 1.00 83.62 93 VAL A C 1
ATOM 710 O O . VAL A 1 93 ? 4.987 -6.749 1.421 1.00 83.62 93 VAL A O 1
ATOM 713 N N . ARG A 1 94 ? 4.190 -7.339 3.430 1.00 84.12 94 ARG A N 1
ATOM 714 C CA . ARG A 1 94 ? 3.507 -8.543 2.969 1.00 84.12 94 ARG A CA 1
ATOM 715 C C . ARG A 1 94 ? 2.071 -8.184 2.618 1.00 84.12 94 ARG A C 1
ATOM 717 O O . ARG A 1 94 ? 1.343 -7.713 3.483 1.00 84.12 94 ARG A O 1
ATOM 724 N N . VAL A 1 95 ? 1.664 -8.445 1.385 1.00 84.56 95 VAL A N 1
ATOM 725 C CA . VAL A 1 95 ? 0.290 -8.281 0.908 1.00 84.56 95 VAL A CA 1
ATOM 726 C C . VAL A 1 95 ? -0.309 -9.659 0.676 1.00 84.56 95 VAL A C 1
ATOM 728 O O . VAL A 1 95 ? 0.209 -10.447 -0.112 1.00 84.56 95 VAL A O 1
ATOM 731 N N . VAL A 1 96 ? -1.407 -9.949 1.361 1.00 85.94 96 VAL A N 1
ATOM 732 C CA . VAL A 1 96 ? -2.211 -11.154 1.163 1.00 85.94 96 VAL A CA 1
ATOM 733 C C . VAL A 1 96 ? -3.500 -10.759 0.458 1.00 85.94 96 VAL A C 1
ATOM 735 O O . VAL A 1 96 ? -4.260 -9.933 0.967 1.00 85.94 96 VAL A O 1
ATOM 738 N N . VAL A 1 97 ? -3.740 -11.360 -0.704 1.00 85.44 97 VAL A N 1
ATOM 739 C CA . VAL A 1 97 ? -4.956 -11.195 -1.504 1.00 85.44 97 VAL A CA 1
ATOM 740 C C . VAL A 1 97 ? -5.820 -12.439 -1.333 1.00 85.44 97 VAL A C 1
ATOM 742 O O . VAL A 1 97 ? -5.370 -13.557 -1.593 1.00 85.44 97 VAL A O 1
ATOM 745 N N . GLY A 1 98 ? -7.064 -12.247 -0.903 1.00 84.94 98 GLY A N 1
ATOM 746 C CA . GLY A 1 98 ? -8.058 -13.306 -0.732 1.00 84.94 98 GLY A CA 1
ATOM 747 C C . GLY A 1 98 ? -9.374 -12.963 -1.426 1.00 84.94 98 GLY A C 1
ATOM 748 O O . GLY A 1 98 ? -9.756 -11.801 -1.496 1.00 84.94 98 GLY A O 1
ATOM 749 N N . GLY A 1 99 ? -10.083 -13.967 -1.939 1.00 79.25 99 GLY A N 1
ATOM 750 C CA . GLY A 1 99 ? -11.369 -13.782 -2.619 1.00 79.25 99 GLY A CA 1
ATOM 751 C C . GLY A 1 99 ? -11.293 -13.108 -3.997 1.00 79.25 99 GLY A C 1
ATOM 752 O O . GLY A 1 99 ? -12.314 -12.618 -4.474 1.00 79.25 99 GLY A O 1
ATOM 753 N N . ALA A 1 100 ? -10.121 -13.070 -4.641 1.00 78.06 100 ALA A N 1
ATOM 754 C CA . ALA A 1 100 ? -9.968 -12.520 -5.985 1.00 78.06 100 ALA A CA 1
ATOM 755 C C . ALA A 1 100 ? -10.209 -13.598 -7.068 1.00 78.06 100 ALA A C 1
ATOM 757 O O . ALA A 1 100 ? -9.658 -14.698 -6.969 1.00 78.06 100 ALA A O 1
ATOM 758 N N . PRO A 1 101 ? -10.977 -13.301 -8.135 1.00 68.62 101 PRO A N 1
ATOM 759 C CA . PRO A 1 101 ? -11.326 -14.268 -9.187 1.00 68.62 101 PRO A CA 1
ATOM 760 C C . PRO A 1 101 ? -10.129 -14.745 -10.021 1.00 68.62 101 PRO A C 1
ATOM 762 O O . PRO A 1 101 ? -10.174 -15.835 -10.584 1.00 68.62 101 PRO A O 1
ATOM 765 N N . PHE A 1 102 ? -9.063 -13.944 -10.096 1.00 67.81 102 PHE A N 1
ATOM 766 C CA . PHE A 1 102 ? -7.896 -14.204 -10.947 1.00 67.81 102 PHE A CA 1
ATOM 767 C C . PHE A 1 102 ? -6.628 -14.565 -10.164 1.00 67.81 102 PHE A C 1
ATOM 769 O O . PHE A 1 102 ? -5.551 -14.643 -10.747 1.00 67.81 102 PHE A O 1
ATOM 776 N N . GLY A 1 103 ? -6.751 -14.821 -8.859 1.00 67.06 103 GLY A N 1
ATOM 777 C CA . GLY A 1 103 ? -5.651 -15.331 -8.047 1.00 67.06 103 GLY A CA 1
ATOM 778 C C . GLY A 1 103 ? -5.655 -14.781 -6.628 1.00 67.06 103 GLY A C 1
ATOM 779 O O . GLY A 1 103 ? -5.545 -13.577 -6.417 1.00 67.06 103 GLY A O 1
ATOM 780 N N . ASN A 1 104 ? -5.732 -15.691 -5.659 1.00 82.94 104 ASN A N 1
ATOM 781 C CA . ASN A 1 104 ? -5.343 -15.412 -4.281 1.00 82.94 104 ASN A CA 1
ATOM 782 C C . ASN A 1 104 ? -3.842 -15.652 -4.138 1.00 82.94 104 ASN A C 1
ATOM 784 O O . ASN A 1 104 ? -3.279 -16.506 -4.827 1.00 82.94 104 ASN A O 1
ATOM 788 N N . GLY A 1 105 ? -3.201 -14.955 -3.212 1.00 84.31 105 GLY A N 1
ATOM 789 C CA . GLY A 1 105 ? -1.767 -15.108 -3.033 1.00 84.31 105 GLY A CA 1
ATOM 790 C C . GLY A 1 105 ? -1.201 -14.257 -1.917 1.00 84.31 105 GLY A C 1
ATOM 791 O O . GLY A 1 105 ? -1.859 -13.361 -1.392 1.00 84.31 105 GLY A O 1
ATOM 792 N N . THR A 1 106 ? 0.047 -14.556 -1.579 1.00 86.25 106 THR A N 1
ATOM 793 C CA . THR A 1 106 ? 0.865 -13.763 -0.668 1.00 86.25 106 THR A CA 1
ATOM 794 C C . THR A 1 106 ? 2.048 -13.228 -1.454 1.00 86.25 106 THR A C 1
ATOM 796 O O . THR A 1 106 ? 2.792 -14.000 -2.057 1.00 86.25 106 THR A O 1
ATOM 799 N N . HIS A 1 107 ? 2.230 -11.915 -1.418 1.00 82.75 107 HIS A N 1
ATOM 800 C CA . HIS A 1 107 ? 3.305 -11.205 -2.093 1.00 82.75 107 HIS A CA 1
ATOM 801 C C . HIS A 1 107 ? 4.096 -10.401 -1.066 1.00 82.75 107 HIS A C 1
ATOM 803 O O . HIS A 1 107 ? 3.518 -9.801 -0.163 1.00 82.75 107 HIS A O 1
ATOM 809 N N . GLU A 1 108 ? 5.420 -10.402 -1.175 1.00 83.31 108 GLU A N 1
ATOM 810 C CA . GLU A 1 108 ? 6.296 -9.644 -0.283 1.00 83.31 108 GLU A CA 1
ATOM 811 C C . GLU A 1 108 ? 7.018 -8.569 -1.085 1.00 83.31 108 GLU A C 1
ATOM 813 O O . GLU A 1 108 ? 7.740 -8.871 -2.035 1.00 83.31 108 GLU A O 1
ATOM 818 N N . TYR A 1 109 ? 6.815 -7.316 -0.689 1.00 79.88 109 TYR A N 1
ATOM 819 C CA . TYR A 1 109 ? 7.391 -6.149 -1.339 1.00 79.88 109 TYR A CA 1
ATOM 820 C C . TYR A 1 109 ? 8.452 -5.547 -0.421 1.00 79.88 109 TYR A C 1
ATOM 822 O O . TYR A 1 109 ? 8.103 -5.064 0.660 1.00 79.88 109 TYR A O 1
ATOM 830 N N . PRO A 1 110 ? 9.741 -5.592 -0.790 1.00 81.44 110 PRO A N 1
ATOM 831 C CA . PRO A 1 110 ? 10.769 -4.905 -0.024 1.00 81.44 110 PRO A CA 1
ATOM 832 C C . PRO A 1 110 ? 10.507 -3.397 -0.057 1.00 81.44 110 PRO A C 1
ATOM 834 O O . PRO A 1 110 ? 10.166 -2.842 -1.099 1.00 81.44 110 PRO A O 1
ATOM 837 N N . ILE A 1 111 ? 10.677 -2.738 1.085 1.00 80.38 111 ILE A N 1
ATOM 838 C CA . ILE A 1 111 ? 10.527 -1.288 1.224 1.00 80.38 111 ILE A CA 1
ATOM 839 C C . ILE A 1 111 ? 11.771 -0.686 1.873 1.00 80.38 111 ILE A C 1
ATOM 841 O O . ILE A 1 111 ? 12.562 -1.374 2.522 1.00 80.38 111 ILE A O 1
ATOM 845 N N . SER A 1 112 ? 11.954 0.624 1.714 1.00 81.31 112 SER A N 1
ATOM 846 C CA . SER A 1 112 ? 12.996 1.337 2.448 1.00 81.31 112 SER A CA 1
ATOM 847 C C . SER A 1 112 ? 12.600 1.516 3.921 1.00 81.31 112 SER A C 1
ATOM 849 O O . SER A 1 112 ? 11.418 1.564 4.274 1.00 81.31 112 SER A O 1
ATOM 851 N N . ALA A 1 113 ? 13.588 1.673 4.805 1.00 81.31 113 ALA A N 1
ATOM 852 C CA . ALA A 1 113 ? 13.325 2.006 6.208 1.00 81.31 113 ALA A CA 1
ATOM 853 C C . ALA A 1 113 ? 12.638 3.376 6.371 1.00 81.31 113 ALA A C 1
ATOM 855 O O . ALA A 1 113 ? 11.848 3.564 7.295 1.00 81.31 113 ALA A O 1
ATOM 856 N N . ALA A 1 114 ? 12.902 4.320 5.460 1.00 80.81 114 ALA A N 1
ATOM 857 C CA . ALA A 1 114 ? 12.250 5.626 5.459 1.00 80.81 114 ALA A CA 1
ATOM 858 C C . ALA A 1 114 ? 10.756 5.507 5.127 1.00 80.81 114 ALA A C 1
ATOM 860 O O . ALA A 1 114 ? 9.925 6.118 5.797 1.00 80.81 114 ALA A O 1
ATOM 861 N N . ASP A 1 115 ? 10.402 4.690 4.132 1.00 82.31 115 ASP A N 1
ATOM 862 C CA . ASP A 1 115 ? 9.002 4.484 3.756 1.00 82.31 115 ASP A CA 1
ATOM 863 C C . ASP A 1 115 ? 8.246 3.697 4.820 1.00 82.31 115 ASP A C 1
ATOM 865 O O . ASP A 1 115 ? 7.106 4.042 5.117 1.00 82.31 115 ASP A O 1
ATOM 869 N N . LYS A 1 116 ? 8.902 2.743 5.495 1.00 83.06 116 LYS A N 1
ATOM 870 C CA . LYS A 1 116 ? 8.336 2.080 6.679 1.00 83.06 116 LYS A CA 1
ATOM 871 C C . LYS A 1 116 ? 7.844 3.104 7.709 1.00 83.06 116 LYS A C 1
ATOM 873 O O . LYS A 1 116 ? 6.683 3.059 8.109 1.00 83.06 116 LYS A O 1
ATOM 878 N N . GLY A 1 117 ? 8.699 4.063 8.075 1.00 83.81 117 GLY A N 1
ATOM 879 C CA . GLY A 1 117 ? 8.352 5.112 9.037 1.00 83.81 117 GLY A CA 1
ATOM 880 C C . GLY A 1 117 ? 7.175 5.981 8.583 1.00 83.81 117 GLY A C 1
ATOM 881 O O . GLY A 1 117 ? 6.299 6.294 9.389 1.00 83.81 117 GLY A O 1
ATOM 882 N N . LYS A 1 118 ? 7.097 6.316 7.286 1.00 84.06 118 LYS A N 1
ATOM 883 C CA . LYS A 1 118 ? 5.952 7.057 6.724 1.00 84.06 118 LYS A CA 1
ATOM 884 C C . LYS A 1 118 ? 4.650 6.260 6.834 1.00 84.06 118 LYS A C 1
ATOM 886 O O . LYS A 1 118 ? 3.621 6.833 7.187 1.00 84.06 118 LYS A O 1
ATOM 891 N N . ILE A 1 119 ? 4.687 4.955 6.551 1.00 83.56 119 ILE A N 1
ATOM 892 C CA . ILE A 1 119 ? 3.502 4.091 6.625 1.00 83.56 119 ILE A CA 1
ATOM 893 C C . ILE A 1 119 ? 3.033 3.955 8.078 1.00 83.56 119 ILE A C 1
ATOM 895 O O . ILE A 1 119 ? 1.858 4.177 8.354 1.00 83.56 119 ILE A O 1
ATOM 899 N N . GLU A 1 120 ? 3.928 3.654 9.021 1.00 84.81 120 GLU A N 1
ATOM 900 C CA . GLU A 1 120 ? 3.586 3.530 10.449 1.00 84.81 120 GLU A CA 1
ATOM 901 C C . GLU A 1 120 ? 3.006 4.841 11.014 1.00 84.81 120 GLU A C 1
ATOM 903 O O . GLU A 1 120 ? 2.011 4.836 11.752 1.00 84.81 120 GLU A O 1
ATOM 908 N N . GLN A 1 121 ? 3.585 5.983 10.621 1.00 84.25 121 GLN A N 1
ATOM 909 C CA . GLN A 1 121 ? 3.075 7.304 10.985 1.00 84.25 121 GLN A CA 1
ATOM 910 C C . GLN A 1 121 ? 1.676 7.541 10.409 1.00 84.25 121 GLN A C 1
ATOM 912 O O . GLN A 1 121 ? 0.798 8.030 11.123 1.00 84.25 121 GLN A O 1
ATOM 917 N N . PHE A 1 122 ? 1.445 7.168 9.148 1.00 84.62 122 PHE A N 1
ATOM 918 C CA . PHE A 1 122 ? 0.128 7.266 8.532 1.00 84.62 122 PHE A CA 1
ATOM 919 C C . PHE A 1 122 ? -0.901 6.382 9.237 1.00 84.62 122 PHE A C 1
ATOM 921 O O . PHE A 1 122 ? -1.955 6.891 9.601 1.00 84.62 122 PHE A O 1
ATOM 928 N N . LEU A 1 123 ? -0.609 5.100 9.483 1.00 84.94 123 LEU A N 1
ATOM 929 C CA . LEU A 1 123 ? -1.544 4.185 10.151 1.00 84.94 123 LEU A CA 1
ATOM 930 C C . LEU A 1 123 ? -1.952 4.715 11.532 1.00 84.94 123 LEU A C 1
ATOM 932 O O . LEU A 1 123 ? -3.131 4.702 11.890 1.00 84.94 123 LEU A O 1
ATOM 936 N N . SER A 1 124 ? -0.988 5.278 12.262 1.00 83.88 124 SER A N 1
ATOM 937 C CA . SER A 1 124 ? -1.217 5.901 13.568 1.00 83.88 124 SER A CA 1
ATOM 938 C C . SER A 1 124 ? -2.053 7.187 13.472 1.00 83.88 124 SER A C 1
ATOM 940 O O . SER A 1 124 ? -2.956 7.410 14.281 1.00 83.88 124 SER A O 1
ATOM 942 N N . ALA A 1 125 ? -1.785 8.040 12.477 1.00 83.94 125 ALA A N 1
ATOM 943 C CA . ALA A 1 125 ? -2.490 9.308 12.279 1.00 83.94 125 ALA A CA 1
ATOM 944 C C . ALA A 1 125 ? -3.894 9.130 11.679 1.00 83.94 125 ALA A C 1
ATOM 946 O O . ALA A 1 125 ? -4.800 9.914 11.974 1.00 83.94 125 ALA A O 1
ATOM 947 N N . ALA A 1 126 ? -4.089 8.098 10.856 1.00 78.56 126 ALA A N 1
ATOM 948 C CA . ALA A 1 126 ? -5.326 7.844 10.135 1.00 78.56 126 ALA A CA 1
ATOM 949 C C . ALA A 1 126 ? -6.480 7.439 11.054 1.00 78.56 126 ALA A C 1
ATOM 951 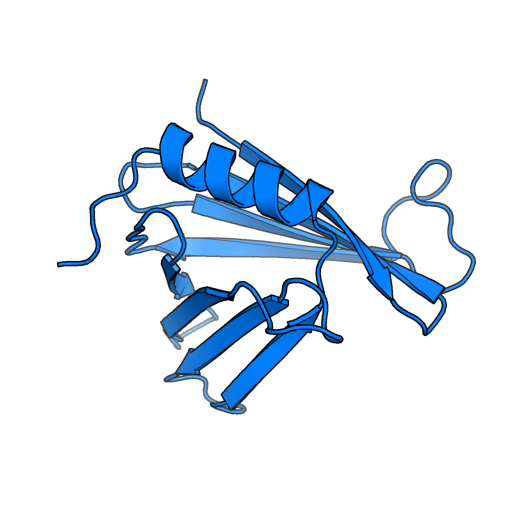O O . ALA A 1 126 ? -7.639 7.664 10.698 1.00 78.56 126 ALA A O 1
ATOM 952 N N . LYS A 1 127 ? -6.190 6.901 12.249 1.00 84.88 127 LYS A N 1
ATOM 953 C CA . LYS A 1 127 ? -7.197 6.469 13.235 1.00 84.88 127 LYS A CA 1
ATOM 954 C C . LYS A 1 127 ? -8.296 5.614 12.590 1.00 84.88 127 LYS A C 1
ATOM 956 O O . LYS A 1 127 ? -9.484 5.900 12.745 1.00 84.88 127 LYS A O 1
ATOM 961 N N . PHE A 1 128 ? -7.903 4.631 11.783 1.00 85.94 128 PHE A N 1
ATOM 962 C CA . PHE A 1 128 ? -8.844 3.615 11.317 1.00 85.94 128 PHE A CA 1
ATOM 963 C C . PHE A 1 128 ? -9.322 2.767 12.508 1.00 85.94 128 PHE A C 1
ATOM 965 O O . PHE A 1 128 ? -8.607 2.676 13.512 1.00 85.94 128 PHE A O 1
ATOM 972 N N . PRO A 1 129 ? -10.516 2.154 12.428 1.00 89.69 129 PRO A N 1
ATOM 973 C CA . PRO A 1 129 ? -10.973 1.195 13.422 1.00 89.69 129 PRO A CA 1
ATOM 974 C C . PRO A 1 129 ? -9.913 0.113 13.685 1.00 89.69 129 PRO A C 1
ATOM 976 O O . PRO A 1 129 ? -9.249 -0.326 12.741 1.00 89.69 129 PRO A O 1
ATOM 979 N N . PRO A 1 130 ? -9.742 -0.338 14.938 1.00 88.69 130 PRO A N 1
ATOM 980 C CA . PRO A 1 130 ? -8.760 -1.364 15.244 1.00 88.69 130 PRO A CA 1
ATOM 981 C C . PRO A 1 130 ? -9.123 -2.698 14.583 1.00 88.69 130 PRO A C 1
ATOM 983 O O . PRO A 1 130 ? -10.298 -3.020 14.355 1.00 88.69 130 PRO A O 1
ATOM 986 N N . ILE A 1 131 ? -8.092 -3.493 14.303 1.00 85.00 131 ILE A N 1
ATOM 987 C CA . ILE A 1 131 ? -8.256 -4.923 14.027 1.00 85.00 131 ILE A CA 1
ATOM 988 C C . ILE A 1 131 ? -8.765 -5.560 15.330 1.00 85.00 131 ILE A C 1
ATOM 990 O O . ILE A 1 131 ? -8.150 -5.373 16.380 1.00 85.00 131 ILE A O 1
ATOM 994 N N . GLY A 1 132 ? -9.938 -6.195 15.263 1.00 64.31 132 GLY A N 1
ATOM 995 C CA . GLY A 1 132 ? -10.585 -6.857 16.401 1.00 64.31 132 GLY A CA 1
ATOM 996 C C . GLY A 1 132 ? -10.036 -8.249 16.646 1.00 64.31 132 GLY A C 1
ATOM 997 O O . GLY A 1 132 ? -9.623 -8.883 15.649 1.00 64.31 132 GLY A O 1
#